Protein AF-A0A843DXX4-F1 (afdb_monomer)

Secondary structure (DSSP, 8-state):
----EE-TTS-EEEEEEE-S-HHHHHHHHHHTT--GGGEEE-SS-EEE-HHHHHHHHHHH-SEEEEEEE-SSTT--EEEEEE--

Radius of gyration: 12.28 Å; Cα contacts (8 Å, |Δi|>4): 154; chains: 1; bounding box: 26×25×35 Å

Solvent-accessible surface area (backbone atoms only — not comparable to full-atom values): 4884 Å² total; per-residue (Å²): 139,90,53,75,46,72,46,96,87,63,32,36,42,41,15,39,39,41,64,93,53,64,67,59,52,54,51,50,40,49,76,70,66,50,57,76,86,43,44,46,83,55,97,78,38,33,41,32,25,37,74,60,39,71,77,41,31,81,80,64,81,49,52,27,33,43,34,35,19,42,84,48,98,82,47,50,74,74,48,76,44,73,67,104

Foldseek 3Di:
DPLWDADPVRKTKKKKWADDDQVLLVVLCVVVVNDPVQWDDDPGIIIGRPVVCLVCVVVSPTWMWMWIFHPDPVGHTPDIDTSD

Nearest PDB structures (foldseek):
  1eb0-assembly1_A  TM=6.136E-01  e=3.672E-02  Sporosarcina pasteurii
  4l3k-assembly1_B  TM=6.192E-01  e=7.212E-02  Sporosarcina pasteurii
  1gmw-assembly1_D  TM=6.275E-01  e=2.959E-01  Klebsiella aerogenes
  1gmv-assembly1_B  TM=5.197E-01  e=1.602E-01  Klebsiella aerogenes
  1gmu-assembly3_C  TM=5.113E-01  e=1.506E-01  Klebsiella aerogenes

Structure (mmCIF, N/CA/C/O backbone):
data_AF-A0A843DXX4-F1
#
_entry.id   AF-A0A843DXX4-F1
#
loop_
_atom_site.group_PDB
_atom_site.id
_atom_site.type_symbol
_atom_site.label_atom_id
_atom_site.label_alt_id
_atom_site.label_comp_id
_atom_site.label_asym_id
_atom_site.label_entity_id
_atom_site.label_seq_id
_atom_site.pdbx_PDB_ins_code
_atom_site.Cartn_x
_atom_site.Cartn_y
_atom_site.Cartn_z
_atom_site.occupancy
_atom_site.B_iso_or_equiv
_atom_site.auth_seq_id
_atom_site.auth_comp_id
_atom_site.auth_asym_id
_atom_site.auth_atom_id
_atom_site.pdbx_PDB_model_num
ATOM 1 N N . THR A 1 1 ? 9.020 -11.750 -9.280 1.00 43.66 1 THR A N 1
ATOM 2 C CA . THR A 1 1 ? 8.359 -10.738 -8.443 1.00 43.66 1 THR A CA 1
ATOM 3 C C . THR A 1 1 ? 7.364 -10.031 -9.327 1.00 43.66 1 THR A C 1
ATOM 5 O O . THR A 1 1 ? 7.784 -9.197 -10.114 1.00 43.66 1 THR A O 1
ATOM 8 N N . ASP A 1 2 ? 6.107 -10.470 -9.309 1.00 48.84 2 ASP A N 1
ATOM 9 C CA . ASP A 1 2 ? 5.086 -10.135 -10.316 1.00 48.84 2 ASP A CA 1
ATOM 10 C C . ASP A 1 2 ? 3.830 -9.589 -9.606 1.00 48.84 2 ASP A C 1
ATOM 12 O O . ASP A 1 2 ? 2.818 -10.264 -9.486 1.00 48.84 2 ASP A O 1
ATOM 16 N N . TYR A 1 3 ? 3.944 -8.394 -9.010 1.00 62.19 3 TYR A N 1
ATOM 17 C CA . TYR A 1 3 ? 2.823 -7.688 -8.356 1.00 62.19 3 TYR A CA 1
ATOM 18 C C . TYR A 1 3 ? 2.528 -6.314 -8.994 1.00 62.19 3 TYR A C 1
ATOM 20 O O . TYR A 1 3 ? 1.770 -5.515 -8.450 1.00 62.19 3 TYR A O 1
ATOM 28 N N . GLN A 1 4 ? 3.151 -6.014 -10.139 1.00 63.00 4 GLN A N 1
ATOM 29 C CA . GLN A 1 4 ? 2.978 -4.750 -10.858 1.00 63.00 4 GLN A CA 1
ATOM 30 C C . GLN A 1 4 ? 1.915 -4.907 -11.945 1.00 63.00 4 GLN A C 1
ATOM 32 O O . GLN A 1 4 ? 2.076 -5.723 -12.848 1.00 63.00 4 GLN A O 1
ATOM 37 N N . ALA A 1 5 ? 0.856 -4.098 -11.886 1.00 70.00 5 ALA A N 1
ATOM 38 C CA . ALA A 1 5 ? -0.105 -3.985 -12.977 1.00 70.00 5 ALA A CA 1
ATOM 39 C C . ALA A 1 5 ? 0.367 -2.900 -13.956 1.00 70.00 5 ALA A C 1
ATOM 41 O O . ALA A 1 5 ? 0.454 -1.725 -13.592 1.00 70.00 5 ALA A O 1
ATOM 42 N N . VAL A 1 6 ? 0.702 -3.303 -15.182 1.00 72.75 6 VAL A N 1
ATOM 43 C CA . VAL A 1 6 ? 1.022 -2.397 -16.295 1.00 72.75 6 VAL A CA 1
ATOM 44 C C . VAL A 1 6 ? -0.261 -2.152 -17.086 1.00 72.75 6 VAL A C 1
ATOM 46 O O . VAL A 1 6 ? -0.944 -3.113 -17.438 1.00 72.75 6 VAL A O 1
ATOM 49 N N . THR A 1 7 ? -0.594 -0.893 -17.361 1.00 70.44 7 THR A N 1
ATOM 50 C CA . THR A 1 7 ? -1.750 -0.543 -18.203 1.00 70.44 7 THR A CA 1
ATOM 51 C C . THR A 1 7 ? -1.379 -0.560 -19.690 1.00 70.44 7 THR A C 1
ATOM 53 O O . THR A 1 7 ? -0.203 -0.469 -20.053 1.00 70.44 7 THR A O 1
ATOM 56 N N . ASP A 1 8 ? -2.383 -0.614 -20.569 1.00 69.62 8 ASP A N 1
ATOM 57 C CA . ASP A 1 8 ? -2.201 -0.509 -22.025 1.00 69.62 8 ASP A CA 1
ATOM 58 C C . ASP A 1 8 ? -1.531 0.806 -22.478 1.00 69.62 8 ASP A C 1
ATOM 60 O O . ASP A 1 8 ? -0.924 0.844 -23.548 1.00 69.62 8 ASP A O 1
ATOM 64 N N . ASP A 1 9 ? -1.586 1.866 -21.661 1.00 65.62 9 ASP A N 1
ATOM 65 C CA . ASP A 1 9 ? -0.958 3.168 -21.942 1.00 65.62 9 ASP A CA 1
ATOM 66 C C . ASP A 1 9 ? 0.513 3.233 -21.473 1.00 65.62 9 ASP A C 1
ATOM 68 O O . ASP A 1 9 ? 1.206 4.237 -21.637 1.00 65.62 9 ASP A O 1
ATOM 72 N N . GLY A 1 10 ? 1.029 2.141 -20.898 1.00 75.50 10 GLY A N 1
ATOM 73 C CA . GLY A 1 10 ? 2.401 2.060 -20.402 1.00 75.50 10 GLY A CA 1
ATOM 74 C C . GLY A 1 10 ? 2.614 2.747 -19.052 1.00 75.50 10 GLY A C 1
ATOM 75 O O . GLY A 1 10 ? 3.750 3.087 -18.722 1.00 75.50 10 GLY A O 1
ATOM 76 N N . THR A 1 11 ? 1.557 2.947 -18.263 1.00 78.12 11 THR A N 1
ATOM 77 C CA . THR A 1 11 ? 1.632 3.386 -16.860 1.00 78.12 11 THR A CA 1
ATOM 78 C C . THR A 1 11 ? 1.646 2.180 -15.914 1.00 78.12 11 THR A C 1
ATOM 80 O O . THR A 1 11 ? 1.344 1.045 -16.291 1.00 78.12 11 THR A O 1
ATOM 83 N N . LEU A 1 12 ? 2.052 2.412 -14.667 1.00 86.25 12 LEU A N 1
ATOM 84 C CA . LEU A 1 12 ? 2.010 1.437 -13.584 1.00 86.25 12 LEU A CA 1
ATOM 85 C C . LEU A 1 12 ? 0.900 1.807 -12.612 1.00 86.25 12 LEU A C 1
ATOM 87 O O . LEU A 1 12 ? 0.818 2.956 -12.177 1.00 86.25 12 LEU A O 1
ATOM 91 N N . VAL A 1 13 ? 0.118 0.814 -12.209 1.00 90.81 13 VAL A N 1
ATOM 92 C CA . VAL A 1 13 ? -0.900 0.956 -11.169 1.00 90.81 13 VAL A CA 1
ATOM 93 C C . VAL A 1 13 ? -0.387 0.339 -9.875 1.00 90.81 13 VAL A C 1
ATOM 95 O O . VAL A 1 13 ? 0.128 -0.783 -9.867 1.00 90.81 13 VAL A O 1
ATOM 98 N N . ARG A 1 14 ? -0.520 1.072 -8.768 1.00 92.19 14 ARG A N 1
ATOM 99 C CA . ARG A 1 14 ? -0.111 0.632 -7.429 1.00 92.19 14 ARG A CA 1
ATOM 100 C C . ARG A 1 14 ? -1.212 0.866 -6.408 1.00 92.19 14 ARG A C 1
ATOM 102 O O . ARG A 1 14 ? -1.853 1.915 -6.419 1.00 92.19 14 ARG A O 1
ATOM 109 N N . GLY A 1 15 ? -1.388 -0.087 -5.497 1.00 95.88 15 GLY A N 1
ATOM 110 C CA . GLY A 1 15 ? -2.245 0.073 -4.330 1.00 95.88 15 GLY A CA 1
ATOM 111 C C . GLY A 1 15 ? -1.461 0.629 -3.147 1.00 95.88 15 GLY A C 1
ATOM 112 O O . GLY A 1 15 ? -0.385 0.132 -2.821 1.00 95.88 15 GLY A O 1
ATOM 113 N N . TYR A 1 16 ? -1.997 1.646 -2.479 1.00 96.50 16 TYR A N 1
ATOM 114 C CA . TYR A 1 16 ? -1.405 2.230 -1.281 1.00 96.50 16 TYR A CA 1
ATOM 115 C C . TYR A 1 16 ? -2.394 2.246 -0.122 1.00 96.50 16 TYR A C 1
ATOM 117 O O . TYR A 1 16 ? -3.499 2.776 -0.236 1.00 96.50 16 TYR A O 1
ATOM 125 N N . VAL A 1 17 ? -1.943 1.745 1.025 1.00 97.00 17 VAL A N 1
ATOM 126 C CA . VAL A 1 17 ? -2.668 1.805 2.294 1.00 97.00 17 VAL A CA 1
ATOM 127 C C . VAL A 1 17 ? -1.946 2.747 3.246 1.00 97.00 17 VAL A C 1
ATOM 129 O O . VAL A 1 17 ? -0.755 2.583 3.531 1.00 97.00 17 VAL A O 1
ATOM 132 N N . TYR A 1 18 ? -2.683 3.732 3.751 1.00 94.69 18 TYR A N 1
ATOM 133 C CA . TYR A 1 18 ? -2.201 4.709 4.718 1.00 94.69 18 TYR A CA 1
ATOM 134 C C . TYR A 1 18 ? -2.913 4.538 6.058 1.00 94.69 18 TYR A C 1
ATOM 136 O O . TYR A 1 18 ? -4.131 4.373 6.136 1.00 94.69 18 TYR A O 1
ATOM 144 N N . GLY A 1 19 ? -2.147 4.665 7.134 1.00 86.50 19 GLY A N 1
ATOM 145 C CA . GLY A 1 19 ? -2.632 4.570 8.503 1.00 86.50 19 GLY A CA 1
ATOM 146 C C . GLY A 1 19 ? -1.567 5.051 9.478 1.00 86.50 19 GLY A C 1
ATOM 147 O O . GLY A 1 19 ? -0.422 5.275 9.090 1.00 86.50 19 GLY A O 1
ATOM 148 N N . GLY A 1 20 ? -1.958 5.254 10.737 1.00 79.56 20 GLY A N 1
ATOM 149 C CA . GLY A 1 20 ? -1.029 5.730 11.764 1.00 79.56 20 GLY A CA 1
ATOM 150 C C . GLY A 1 20 ? 0.072 4.715 12.070 1.00 79.56 20 GLY A C 1
ATOM 151 O O . GLY A 1 20 ? 1.242 5.079 12.111 1.00 79.56 20 GLY A O 1
ATOM 152 N N . ASP A 1 21 ? -0.306 3.448 12.247 1.00 92.00 21 ASP A N 1
ATOM 153 C CA . ASP A 1 21 ? 0.617 2.359 12.556 1.00 92.00 21 ASP A CA 1
ATOM 154 C C . ASP A 1 21 ? 0.699 1.369 11.387 1.00 92.00 21 ASP A C 1
ATOM 156 O O . ASP A 1 21 ? -0.280 0.708 11.037 1.00 92.00 21 ASP A O 1
ATOM 160 N N . LEU A 1 22 ? 1.875 1.279 10.765 1.00 95.00 22 LEU A N 1
ATOM 161 C CA . LEU A 1 22 ? 2.093 0.420 9.599 1.00 95.00 22 LEU A CA 1
ATOM 162 C C . LEU A 1 22 ? 2.096 -1.072 9.963 1.00 95.00 22 LEU A C 1
ATOM 164 O O . LEU A 1 22 ? 1.741 -1.902 9.128 1.00 95.00 22 LEU A O 1
ATOM 168 N N . ASP A 1 23 ? 2.476 -1.427 11.192 1.00 95.88 23 ASP A N 1
ATOM 169 C CA . ASP A 1 23 ? 2.441 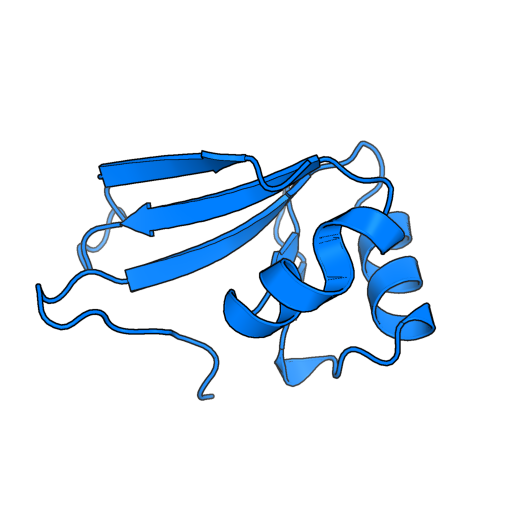-2.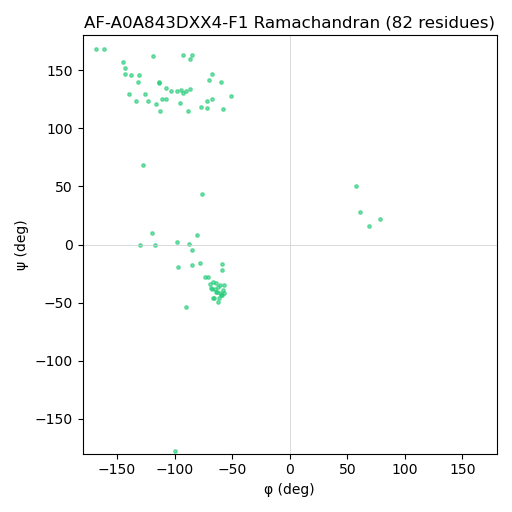817 11.663 1.00 95.88 23 ASP A CA 1
ATOM 170 C C . ASP A 1 23 ? 1.004 -3.322 11.838 1.00 95.88 23 ASP A C 1
ATOM 172 O O . ASP A 1 23 ? 0.714 -4.479 11.526 1.00 95.88 23 ASP A O 1
ATOM 176 N N . SER A 1 24 ? 0.082 -2.446 12.236 1.00 95.94 24 SER A N 1
ATOM 17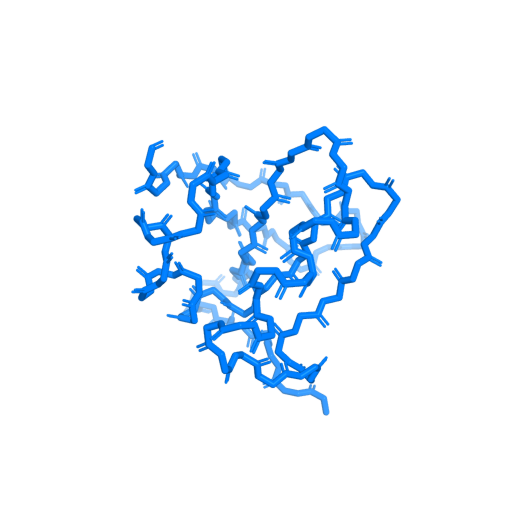7 C CA . SER A 1 24 ? -1.355 -2.727 12.275 1.00 95.94 24 SER A CA 1
ATOM 178 C C . SER A 1 24 ? -1.917 -2.991 10.877 1.00 95.94 24 SER A C 1
ATOM 180 O O . SER A 1 24 ? -2.688 -3.932 10.706 1.00 95.94 24 SER A O 1
ATOM 182 N N . ILE A 1 25 ? -1.489 -2.229 9.862 1.00 96.38 25 ILE A N 1
ATOM 183 C CA . ILE A 1 25 ? -1.888 -2.467 8.463 1.00 96.38 25 ILE A CA 1
ATOM 184 C C . ILE A 1 25 ? -1.397 -3.841 7.995 1.00 96.38 25 ILE A C 1
ATOM 186 O O . ILE A 1 25 ? -2.180 -4.632 7.478 1.00 96.38 25 ILE A O 1
ATOM 190 N N . VAL A 1 26 ? -0.115 -4.155 8.215 1.00 97.00 26 VAL A N 1
ATOM 191 C CA . VAL A 1 26 ? 0.468 -5.456 7.835 1.00 97.00 26 VAL A CA 1
ATOM 192 C C . VAL A 1 26 ? -0.233 -6.610 8.547 1.00 97.00 26 VAL A C 1
ATOM 194 O O . VAL A 1 26 ? -0.522 -7.636 7.933 1.00 97.00 26 VAL A O 1
ATOM 197 N N . SER A 1 27 ? -0.533 -6.446 9.836 1.00 96.50 27 SER A N 1
ATOM 198 C CA . SER A 1 27 ? -1.263 -7.452 10.608 1.00 96.50 27 SER A CA 1
ATOM 199 C C . SER A 1 27 ? -2.650 -7.687 10.014 1.00 96.50 27 SER A C 1
ATOM 201 O O . SER A 1 27 ? -3.010 -8.833 9.763 1.00 96.50 27 SER A O 1
ATOM 203 N N . LYS A 1 28 ? -3.371 -6.611 9.679 1.00 96.44 28 LYS A N 1
ATOM 204 C CA . LYS A 1 28 ? -4.702 -6.694 9.075 1.00 96.44 28 LYS A CA 1
ATOM 205 C C . LYS A 1 28 ? -4.690 -7.361 7.698 1.00 96.44 28 LYS A C 1
ATOM 207 O O . LYS A 1 28 ? -5.554 -8.184 7.417 1.00 96.44 28 LYS A O 1
ATOM 212 N N . LEU A 1 29 ? -3.696 -7.061 6.858 1.00 96.69 29 LEU A N 1
ATOM 213 C CA . LEU A 1 29 ? -3.515 -7.724 5.561 1.00 96.69 29 LEU A CA 1
ATOM 214 C C . L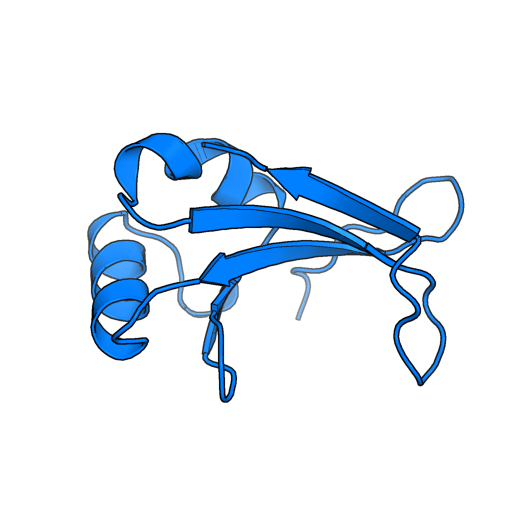EU A 1 29 ? -3.335 -9.241 5.726 1.00 96.69 29 LEU A C 1
ATOM 216 O O . LEU A 1 29 ? -3.972 -10.021 5.021 1.00 96.69 29 LEU A O 1
ATOM 220 N N . ARG A 1 30 ? -2.536 -9.673 6.709 1.00 96.94 30 ARG A N 1
ATOM 221 C CA . ARG A 1 30 ? -2.360 -11.100 7.022 1.00 96.94 30 ARG A CA 1
ATOM 222 C C . ARG A 1 30 ? -3.628 -11.743 7.585 1.00 96.94 30 ARG A C 1
ATOM 224 O O . ARG A 1 30 ? -3.928 -12.877 7.228 1.00 96.94 30 ARG A O 1
ATOM 231 N N . GLU A 1 31 ? -4.389 -11.036 8.422 1.00 97.00 31 GLU A N 1
ATOM 232 C CA . GLU A 1 31 ? -5.697 -11.506 8.913 1.00 97.00 31 GLU A CA 1
ATOM 233 C C . GLU A 1 31 ? -6.698 -11.728 7.770 1.00 97.00 31 GLU A C 1
ATOM 235 O O . GLU A 1 31 ? -7.489 -12.669 7.813 1.00 97.00 31 GLU A O 1
ATOM 240 N N . LEU A 1 32 ? -6.628 -10.901 6.722 1.00 96.19 32 LEU A N 1
ATOM 241 C CA . LEU A 1 32 ? -7.409 -11.039 5.488 1.00 96.19 32 LEU A CA 1
ATOM 242 C C . LEU A 1 32 ? -6.818 -12.071 4.507 1.00 96.19 32 LEU A C 1
ATOM 244 O O . LEU A 1 32 ? -7.317 -12.217 3.397 1.00 96.19 32 LEU A O 1
ATOM 248 N N . ASN A 1 33 ? -5.803 -12.836 4.924 1.00 96.31 33 ASN A N 1
ATOM 249 C CA . ASN A 1 33 ? -5.109 -13.854 4.128 1.00 96.31 33 ASN A CA 1
ATOM 250 C C . ASN A 1 33 ? -4.406 -13.311 2.873 1.00 96.31 33 ASN A C 1
ATOM 252 O O . ASN A 1 33 ? -4.214 -14.054 1.910 1.00 96.31 33 ASN A O 1
ATOM 256 N N . VAL A 1 34 ? -3.984 -12.044 2.878 1.00 96.38 34 VAL A N 1
ATOM 257 C CA . VAL A 1 34 ? -3.144 -11.508 1.803 1.00 96.38 34 VAL A CA 1
ATOM 258 C C . VAL A 1 34 ? -1.730 -12.096 1.928 1.00 96.38 34 VAL A C 1
ATOM 260 O O . VAL A 1 34 ? -1.102 -11.934 2.977 1.00 96.38 34 VAL A O 1
ATOM 263 N N . PRO A 1 35 ? -1.196 -12.756 0.885 1.00 95.81 35 PRO A N 1
ATOM 264 C CA . PRO A 1 35 ? 0.178 -13.251 0.877 1.00 95.81 35 PRO A CA 1
ATOM 265 C C . PRO A 1 35 ? 1.215 -12.130 1.048 1.00 95.81 35 PRO A C 1
ATOM 267 O O . PRO A 1 35 ? 1.107 -11.089 0.401 1.00 95.81 35 PRO A O 1
ATOM 270 N N . ASP A 1 36 ? 2.272 -12.370 1.834 1.00 93.81 36 ASP A N 1
ATOM 271 C CA . ASP A 1 36 ? 3.381 -11.416 2.042 1.00 93.81 36 ASP A CA 1
ATOM 272 C C . ASP A 1 36 ? 4.119 -11.020 0.746 1.00 93.81 36 ASP A C 1
ATOM 274 O O . ASP A 1 36 ? 4.824 -10.019 0.724 1.00 93.81 36 ASP A O 1
ATOM 278 N N . GLU A 1 37 ? 3.965 -11.774 -0.347 1.00 93.81 37 GLU A N 1
ATOM 279 C CA . GLU A 1 37 ? 4.520 -11.411 -1.660 1.00 93.81 37 GLU A CA 1
ATOM 280 C C . GLU A 1 37 ? 3.713 -10.337 -2.407 1.00 93.81 37 GLU A C 1
ATOM 282 O O . GLU A 1 37 ? 4.224 -9.745 -3.358 1.00 93.81 37 GLU A O 1
ATOM 287 N N . LEU A 1 38 ? 2.468 -10.084 -1.987 1.00 95.12 38 LEU A N 1
ATOM 288 C CA . LEU A 1 38 ? 1.557 -9.122 -2.615 1.00 95.12 38 LEU A CA 1
ATOM 289 C C . LEU A 1 38 ? 1.531 -7.771 -1.900 1.00 95.12 38 LEU A C 1
ATOM 291 O O . LEU A 1 38 ? 0.769 -6.891 -2.298 1.00 95.12 38 LEU A O 1
ATOM 295 N N . PHE A 1 39 ? 2.339 -7.585 -0.856 1.00 95.81 39 PHE A N 1
ATOM 296 C CA . PHE A 1 39 ? 2.485 -6.289 -0.212 1.00 95.81 39 PHE A CA 1
ATOM 297 C C . PHE A 1 39 ? 3.906 -6.038 0.284 1.00 95.81 39 PHE A C 1
ATOM 299 O O . PHE A 1 39 ? 4.679 -6.948 0.562 1.00 95.81 39 PHE A O 1
ATOM 306 N N . ILE A 1 40 ? 4.244 -4.763 0.442 1.00 95.62 40 ILE A N 1
ATOM 307 C CA . ILE A 1 40 ? 5.509 -4.323 1.014 1.00 95.62 40 ILE A CA 1
ATOM 308 C C . ILE A 1 40 ? 5.280 -3.125 1.933 1.00 95.62 40 ILE A C 1
ATOM 310 O O . ILE A 1 40 ? 4.650 -2.130 1.574 1.00 95.62 40 ILE A O 1
ATOM 314 N N . LYS A 1 41 ? 5.811 -3.218 3.153 1.00 95.50 41 LYS A N 1
ATOM 315 C CA . LYS A 1 41 ? 5.833 -2.107 4.107 1.00 95.50 41 LYS A CA 1
ATOM 316 C C . LYS A 1 41 ? 6.933 -1.125 3.703 1.00 95.50 41 LYS A C 1
ATOM 318 O O . LYS A 1 41 ? 8.108 -1.487 3.693 1.00 95.50 41 LYS A O 1
ATOM 323 N N . LEU A 1 42 ? 6.546 0.107 3.389 1.00 93.75 42 LEU A N 1
ATOM 324 C CA . LEU A 1 42 ? 7.447 1.227 3.115 1.00 93.75 42 LEU A CA 1
ATOM 325 C C . LEU A 1 42 ? 7.566 2.117 4.363 1.00 93.75 42 LEU A C 1
ATOM 327 O O . LEU A 1 42 ? 6.986 1.822 5.405 1.00 93.75 42 LEU A O 1
ATOM 331 N N . GLU A 1 43 ? 8.314 3.218 4.277 1.00 91.50 43 GLU A N 1
ATOM 332 C CA . GLU A 1 43 ? 8.547 4.108 5.427 1.00 91.50 43 GLU A CA 1
ATOM 333 C C . GLU A 1 43 ? 7.271 4.793 5.943 1.00 91.50 43 GLU A C 1
ATOM 335 O O . GLU A 1 43 ? 7.144 5.036 7.140 1.00 91.50 43 GLU A O 1
ATOM 340 N N . ASN A 1 44 ? 6.317 5.105 5.059 1.00 92.94 44 ASN A N 1
ATOM 341 C CA . ASN A 1 44 ? 5.135 5.913 5.383 1.00 92.94 44 ASN A CA 1
ATOM 342 C C . ASN A 1 44 ? 3.793 5.305 4.941 1.00 92.94 44 ASN A C 1
ATOM 344 O O . ASN A 1 44 ? 2.750 5.935 5.121 1.00 92.94 44 ASN A O 1
ATOM 348 N N . LYS A 1 45 ? 3.813 4.128 4.317 1.00 95.38 45 LYS A N 1
ATOM 349 C CA . LYS A 1 45 ? 2.638 3.454 3.751 1.00 95.38 45 LYS A CA 1
ATOM 350 C C . LYS A 1 45 ? 2.931 1.976 3.534 1.00 95.38 45 LYS A C 1
ATOM 352 O O . LYS A 1 45 ? 4.088 1.560 3.572 1.00 95.38 45 LYS A O 1
ATOM 357 N N . VAL A 1 46 ? 1.896 1.198 3.264 1.00 97.12 46 VAL A N 1
ATOM 358 C CA . VAL A 1 46 ? 2.042 -0.165 2.745 1.00 97.12 46 VAL A CA 1
ATOM 359 C C . VAL A 1 46 ? 1.615 -0.151 1.285 1.00 97.12 46 VAL A C 1
ATOM 361 O O . VAL A 1 46 ? 0.533 0.335 0.964 1.00 97.12 46 VAL A O 1
ATOM 364 N N . GLU A 1 47 ? 2.486 -0.622 0.399 1.00 96.25 47 GLU A N 1
ATOM 365 C CA . GLU A 1 47 ? 2.129 -0.876 -0.995 1.00 96.25 47 GLU A CA 1
ATOM 366 C C . GLU A 1 47 ? 1.548 -2.283 -1.095 1.00 96.25 47 GLU A C 1
ATOM 368 O O . GLU A 1 47 ? 2.095 -3.218 -0.516 1.00 96.25 47 GLU A O 1
ATOM 373 N N . VAL A 1 48 ? 0.426 -2.418 -1.792 1.00 96.25 48 VAL A N 1
ATOM 374 C CA . VAL A 1 48 ? -0.308 -3.670 -1.985 1.00 96.25 48 VAL A CA 1
ATOM 375 C C . VAL A 1 48 ? -0.592 -3.815 -3.476 1.00 96.25 48 VAL A C 1
ATOM 377 O O . VAL A 1 48 ? -0.805 -2.815 -4.170 1.00 96.25 48 VAL A O 1
ATOM 380 N N . ALA A 1 49 ? -0.595 -5.048 -3.977 1.00 95.38 49 ALA A N 1
ATOM 381 C CA . ALA A 1 49 ? -1.028 -5.340 -5.335 1.00 95.38 49 ALA A CA 1
ATOM 382 C C . ALA A 1 49 ? -2.416 -4.709 -5.586 1.00 95.38 49 ALA A C 1
ATOM 384 O O . ALA A 1 49 ? -3.326 -4.922 -4.780 1.00 95.38 49 ALA A O 1
ATOM 385 N N . PRO A 1 50 ? -2.594 -3.918 -6.660 1.00 94.44 50 PRO A N 1
ATOM 386 C CA . PRO A 1 50 ? -3.780 -3.079 -6.826 1.00 94.44 50 PRO A CA 1
ATOM 387 C C . PRO A 1 50 ? -5.078 -3.892 -6.860 1.00 94.44 50 PRO A C 1
ATOM 389 O O . PRO A 1 50 ? -5.998 -3.559 -6.125 1.00 94.44 50 PRO A O 1
ATOM 392 N N . TRP A 1 51 ? -5.102 -5.018 -7.582 1.00 93.12 51 TRP A N 1
ATOM 393 C CA . TRP A 1 51 ? -6.272 -5.903 -7.653 1.00 93.12 51 TRP A CA 1
ATOM 394 C C . TRP A 1 51 ? -6.658 -6.499 -6.294 1.00 93.12 51 TRP A C 1
ATOM 396 O O . TRP A 1 51 ? -7.835 -6.643 -5.993 1.00 93.12 51 TRP A O 1
ATOM 406 N N . VAL A 1 52 ? -5.673 -6.823 -5.446 1.00 95.88 52 VAL A N 1
ATOM 407 C CA . VAL A 1 52 ? -5.952 -7.290 -4.081 1.00 95.88 52 VAL A CA 1
ATOM 408 C C . VAL A 1 52 ? -6.568 -6.162 -3.279 1.00 95.88 52 VAL A C 1
ATOM 410 O O . VAL A 1 52 ? -7.532 -6.384 -2.559 1.00 95.88 52 VAL A O 1
ATOM 413 N N . LEU A 1 53 ? -5.990 -4.962 -3.376 1.00 96.38 53 LEU A N 1
ATOM 414 C CA . LEU A 1 53 ? -6.436 -3.828 -2.587 1.00 96.38 53 LEU A CA 1
ATOM 415 C C . LEU A 1 53 ? -7.864 -3.408 -2.949 1.00 96.38 53 LEU A C 1
ATOM 417 O O . LEU A 1 53 ? -8.626 -3.085 -2.044 1.00 96.38 53 LEU A O 1
ATOM 421 N N . GLU A 1 54 ? -8.226 -3.450 -4.232 1.00 95.38 54 GLU A N 1
ATOM 422 C CA . GLU A 1 54 ? -9.596 -3.214 -4.703 1.00 95.38 54 GLU A CA 1
ATOM 423 C C . GLU A 1 54 ? -10.603 -4.181 -4.069 1.00 95.38 54 GLU A C 1
ATOM 425 O O . GLU A 1 54 ? -11.684 -3.750 -3.676 1.00 95.38 54 GLU A O 1
ATOM 430 N N . ASP A 1 55 ? -10.231 -5.451 -3.888 1.00 96.19 55 ASP A N 1
ATOM 431 C CA . ASP A 1 55 ? -11.110 -6.464 -3.294 1.00 96.19 55 ASP A CA 1
ATOM 432 C C . ASP A 1 55 ? -11.287 -6.309 -1.772 1.00 96.19 55 ASP A C 1
ATOM 434 O O . ASP A 1 55 ? -12.306 -6.734 -1.230 1.00 96.19 55 ASP A O 1
ATOM 438 N N . ILE A 1 56 ? -10.304 -5.737 -1.063 1.00 96.12 56 ILE A N 1
ATOM 439 C CA . ILE A 1 56 ? -10.265 -5.742 0.416 1.00 96.12 56 ILE A CA 1
ATOM 440 C C . ILE A 1 56 ? -10.332 -4.354 1.070 1.00 96.12 56 ILE A C 1
ATOM 442 O O . ILE A 1 56 ? -10.266 -4.254 2.300 1.00 96.12 56 ILE A O 1
ATOM 446 N N . ALA A 1 57 ? -10.403 -3.272 0.288 1.00 95.69 57 ALA A N 1
ATOM 447 C CA . AL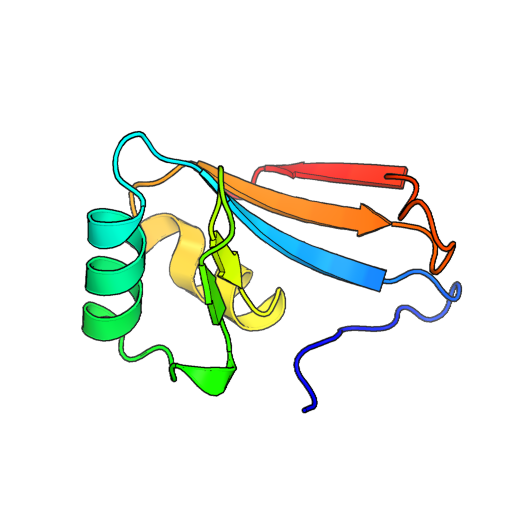A A 1 57 ? -10.313 -1.900 0.798 1.00 95.69 57 ALA A CA 1
ATOM 448 C C . ALA A 1 57 ? -11.368 -1.583 1.870 1.00 95.69 57 ALA A C 1
ATOM 450 O O . ALA A 1 57 ? -11.042 -0.971 2.892 1.00 95.69 57 ALA A O 1
ATOM 451 N N . ASP A 1 58 ? -1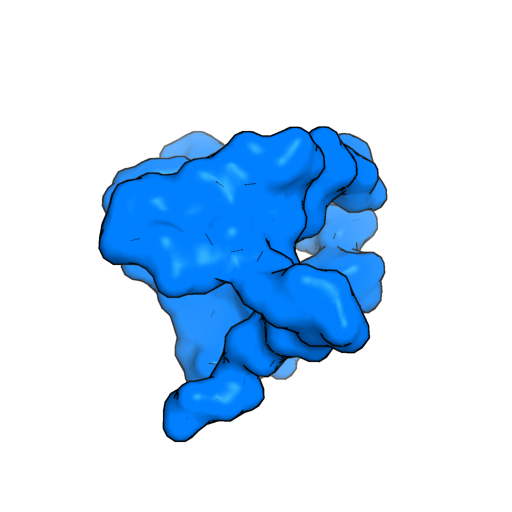2.609 -2.027 1.679 1.00 94.44 58 ASP A N 1
ATOM 452 C CA . ASP A 1 58 ? -13.701 -1.799 2.632 1.00 94.44 58 ASP A CA 1
ATOM 453 C C . ASP A 1 58 ? -13.490 -2.539 3.968 1.00 94.44 58 ASP A C 1
ATOM 455 O O . ASP A 1 58 ? -13.833 -2.022 5.034 1.00 94.44 58 ASP A O 1
ATOM 459 N N . ASP A 1 59 ? -12.853 -3.714 3.943 1.00 94.69 59 ASP A N 1
ATOM 460 C CA . ASP A 1 59 ? -12.605 -4.554 5.125 1.00 94.69 59 ASP A CA 1
ATOM 461 C C . ASP A 1 59 ? -11.332 -4.174 5.902 1.00 94.69 59 ASP A C 1
ATOM 463 O O . ASP A 1 59 ? -11.150 -4.562 7.067 1.00 94.69 59 ASP A O 1
ATOM 467 N N . LEU A 1 60 ? -10.429 -3.414 5.273 1.00 92.81 60 LEU A N 1
ATOM 468 C CA . LEU A 1 60 ? -9.168 -2.972 5.871 1.00 92.81 60 LEU A CA 1
ATOM 469 C C . LEU A 1 60 ? -9.381 -1.965 7.005 1.00 92.81 60 LEU A C 1
ATOM 471 O O . LEU A 1 60 ? -8.648 -2.000 7.992 1.00 92.81 60 LEU A O 1
ATOM 475 N N . GLY A 1 61 ? -10.359 -1.062 6.877 1.00 92.31 61 GLY A N 1
ATOM 476 C CA . GLY A 1 61 ? -10.580 0.025 7.842 1.00 92.31 61 GLY A CA 1
ATOM 477 C C . GLY A 1 61 ? -9.478 1.099 7.849 1.00 92.31 61 GLY A C 1
ATOM 478 O O . GLY A 1 61 ? -9.387 1.894 8.786 1.00 92.31 61 GLY A O 1
ATOM 479 N N . PHE A 1 62 ? -8.638 1.129 6.812 1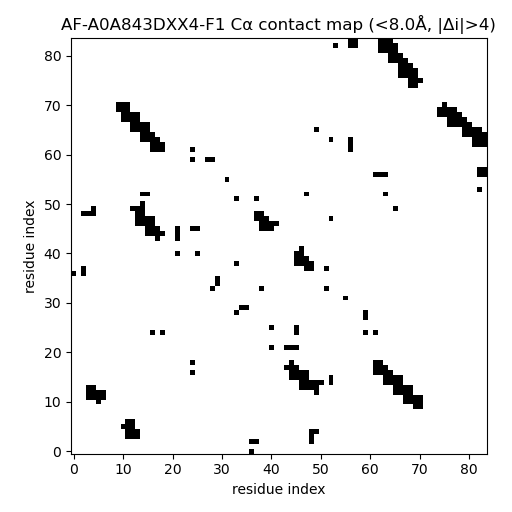.00 94.69 62 PHE A N 1
ATOM 480 C CA . PHE A 1 62 ? -7.580 2.116 6.587 1.00 94.69 62 PHE A CA 1
ATOM 481 C C . PHE A 1 62 ? -7.832 2.869 5.283 1.00 94.69 62 PHE A C 1
ATOM 483 O O . PHE A 1 62 ? -8.570 2.391 4.425 1.00 94.69 62 PHE A O 1
ATOM 490 N N . LYS A 1 63 ? -7.186 4.027 5.108 1.00 96.00 63 LYS A N 1
ATOM 491 C CA . LYS A 1 63 ? -7.332 4.804 3.873 1.00 96.00 63 LYS A CA 1
ATOM 492 C C . LYS A 1 63 ? -6.611 4.099 2.734 1.00 96.00 63 LYS A C 1
ATOM 494 O O . LYS A 1 63 ? -5.385 3.965 2.785 1.00 96.00 63 LYS A O 1
ATOM 499 N N . CYS A 1 64 ? -7.366 3.697 1.724 1.00 97.12 64 CYS A N 1
ATOM 500 C CA . CYS A 1 64 ? -6.856 2.939 0.590 1.00 97.12 64 CYS A CA 1
ATOM 501 C C . CYS A 1 64 ? -6.943 3.770 -0.691 1.00 97.12 64 CYS A C 1
ATOM 503 O O . CYS A 1 64 ? -7.929 4.469 -0.926 1.00 97.12 64 CYS A O 1
ATOM 505 N N . TYR A 1 65 ? -5.902 3.700 -1.518 1.00 96.94 65 TYR A N 1
ATOM 506 C CA . TYR A 1 65 ? -5.839 4.412 -2.790 1.00 96.94 65 TYR A CA 1
ATOM 507 C C . TYR A 1 65 ? -5.251 3.530 -3.878 1.00 96.94 65 TYR A C 1
ATOM 509 O O . TYR A 1 65 ? -4.302 2.786 -3.632 1.00 96.94 65 TYR A O 1
ATOM 517 N N . ILE A 1 66 ? -5.748 3.713 -5.093 1.00 95.88 66 ILE A N 1
ATOM 518 C CA . ILE A 1 66 ? -5.078 3.292 -6.316 1.00 95.88 66 ILE A CA 1
ATOM 519 C C . ILE A 1 66 ? -4.361 4.505 -6.896 1.00 95.88 66 ILE A C 1
ATOM 5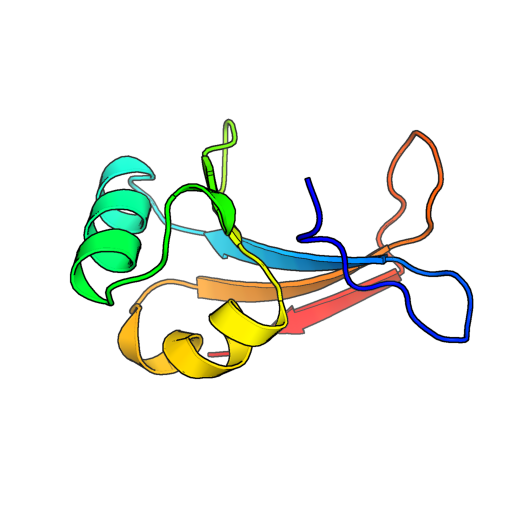21 O O . ILE A 1 66 ? -4.923 5.597 -6.966 1.00 95.88 66 ILE A O 1
ATOM 525 N N . SER A 1 67 ? -3.097 4.329 -7.258 1.00 93.88 67 SER A N 1
ATOM 526 C CA . SER A 1 67 ? -2.263 5.367 -7.848 1.00 93.88 67 SER A CA 1
ATOM 527 C C . SER A 1 67 ? -1.733 4.889 -9.186 1.00 93.88 67 SER A C 1
ATOM 529 O O . SER A 1 67 ? -1.088 3.842 -9.270 1.00 93.88 67 SER A O 1
ATOM 531 N N . GLU A 1 68 ? -2.018 5.668 -10.221 1.00 91.75 68 GLU A N 1
ATOM 532 C CA . GLU A 1 68 ? -1.445 5.487 -11.544 1.00 91.75 68 GLU A CA 1
ATOM 533 C C . GLU A 1 68 ? -0.215 6.384 -11.677 1.00 91.75 68 GLU A C 1
ATOM 535 O O . GLU A 1 68 ? -0.245 7.565 -11.326 1.00 91.75 68 GLU A O 1
ATOM 540 N N . GLN A 1 69 ? 0.885 5.828 -12.173 1.00 91.25 69 GLN A N 1
ATOM 541 C CA . GLN A 1 69 ? 2.158 6.531 -12.282 1.00 91.25 69 GLN A CA 1
ATOM 542 C C . GLN A 1 69 ? 2.911 6.147 -13.552 1.00 91.25 69 GLN A C 1
ATOM 544 O O . GLN A 1 69 ? 2.881 4.998 -13.994 1.00 91.25 69 GLN A O 1
ATOM 549 N N . TYR A 1 70 ? 3.657 7.093 -14.119 1.00 87.12 70 TYR A N 1
ATOM 550 C CA . TYR A 1 70 ? 4.566 6.776 -15.217 1.00 87.12 70 TYR A CA 1
ATOM 551 C C . TYR A 1 70 ? 5.718 5.883 -14.724 1.00 87.12 70 TYR A C 1
ATOM 553 O O . TYR A 1 70 ? 6.205 6.063 -13.602 1.00 87.12 70 TYR A O 1
ATOM 561 N N . PRO A 1 71 ? 6.230 4.964 -15.563 1.00 82.06 71 PRO A N 1
ATOM 562 C CA . PRO A 1 71 ? 7.391 4.129 -15.257 1.00 82.06 71 PRO A CA 1
ATOM 563 C C . PRO A 1 71 ? 8.708 4.922 -15.386 1.00 82.06 71 PRO A C 1
ATOM 565 O O . PRO A 1 71 ? 9.686 4.456 -15.970 1.00 82.06 71 PRO A O 1
ATOM 568 N N . THR A 1 72 ? 8.739 6.155 -14.881 1.00 81.81 72 THR A N 1
ATOM 569 C CA . THR A 1 72 ? 9.947 6.978 -14.774 1.00 81.81 72 THR A CA 1
ATOM 570 C C . THR A 1 72 ? 10.670 6.677 -13.462 1.00 81.81 72 THR A C 1
ATOM 572 O O . THR A 1 72 ? 10.075 6.156 -12.520 1.00 81.81 72 THR A O 1
ATOM 575 N N . ALA A 1 73 ? 11.963 7.008 -13.379 1.00 75.12 73 ALA A N 1
ATOM 576 C CA . ALA A 1 73 ? 12.756 6.780 -12.165 1.00 75.12 73 ALA A CA 1
ATOM 577 C C . ALA A 1 73 ? 12.147 7.461 -10.925 1.00 75.12 73 ALA A C 1
ATOM 579 O O . ALA A 1 73 ? 12.186 6.903 -9.832 1.00 75.12 73 ALA A O 1
ATOM 580 N N . ASP A 1 74 ? 11.545 8.634 -11.119 1.00 75.88 74 ASP A N 1
ATOM 581 C CA . ASP A 1 74 ? 10.889 9.407 -10.066 1.00 75.88 74 ASP A CA 1
ATOM 582 C C . ASP A 1 74 ? 9.434 8.973 -9.797 1.00 75.88 74 ASP A C 1
ATOM 584 O O . ASP A 1 74 ? 8.814 9.488 -8.870 1.00 75.88 74 ASP A O 1
ATOM 588 N N . GLY A 1 75 ? 8.880 8.034 -10.582 1.00 77.56 75 GLY A N 1
ATOM 589 C CA . GLY A 1 75 ? 7.536 7.481 -10.385 1.00 77.56 75 GLY A CA 1
ATOM 590 C C . GLY A 1 75 ? 6.441 8.546 -10.390 1.00 77.56 75 GLY A C 1
ATOM 591 O O . GLY A 1 75 ? 5.642 8.606 -9.458 1.00 77.56 75 GLY A O 1
ATOM 592 N N . LEU A 1 76 ? 6.441 9.416 -11.407 1.00 85.12 76 LEU A N 1
ATOM 593 C CA . LEU A 1 76 ? 5.537 10.566 -11.472 1.00 85.12 76 LEU A CA 1
ATOM 594 C C . LEU A 1 76 ? 4.069 10.112 -11.412 1.00 85.12 76 LEU A C 1
ATOM 596 O O . LEU A 1 76 ? 3.604 9.423 -12.321 1.00 85.12 76 LEU A O 1
ATOM 600 N N . GLU A 1 77 ? 3.363 10.523 -10.356 1.00 88.44 77 GLU A N 1
ATOM 601 C CA . GLU A 1 77 ? 1.936 10.243 -10.156 1.00 88.44 77 GLU A CA 1
ATOM 602 C C . GLU A 1 77 ? 1.106 10.983 -11.214 1.00 88.44 77 GLU A C 1
ATOM 604 O O . GLU A 1 77 ? 1.233 12.198 -11.387 1.00 88.44 77 GLU A O 1
ATOM 609 N N . VAL A 1 78 ? 0.284 10.221 -11.931 1.00 89.81 78 VAL A N 1
ATOM 610 C CA . VAL A 1 78 ? -0.687 10.700 -12.919 1.00 89.81 78 VAL A CA 1
ATOM 611 C C . VAL A 1 78 ? -2.010 10.972 -12.220 1.00 89.81 78 VAL A C 1
ATOM 613 O O . VAL A 1 78 ? -2.533 12.083 -12.285 1.00 89.81 78 VAL A O 1
ATOM 616 N N . GLU A 1 79 ? -2.515 9.965 -11.509 1.00 90.31 79 GLU A N 1
ATOM 617 C CA . GLU A 1 79 ? -3.802 10.006 -10.828 1.00 90.31 79 GLU A CA 1
ATOM 618 C C . GLU A 1 79 ? -3.736 9.265 -9.490 1.00 90.31 79 GLU A C 1
ATOM 620 O O . GLU A 1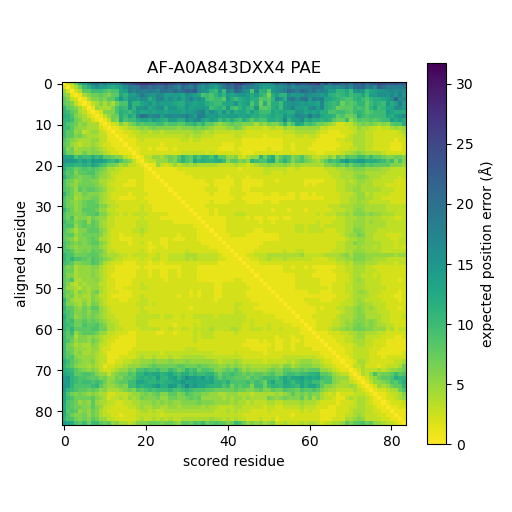 79 ? -2.955 8.326 -9.300 1.00 90.31 79 GLU A O 1
ATOM 625 N N . ARG A 1 80 ? -4.586 9.694 -8.551 1.00 94.25 80 ARG A N 1
ATOM 626 C CA . ARG A 1 80 ? -4.855 8.971 -7.313 1.00 94.25 80 ARG A CA 1
ATOM 627 C C . ARG A 1 80 ? -6.353 8.893 -7.050 1.00 94.25 80 ARG A C 1
ATOM 629 O O . ARG A 1 80 ? -7.006 9.919 -6.860 1.00 94.25 80 ARG A O 1
ATOM 636 N N . THR A 1 81 ? -6.841 7.670 -6.902 1.00 95.50 81 THR A N 1
ATOM 637 C CA . THR A 1 81 ? -8.257 7.359 -6.713 1.00 95.50 81 THR A CA 1
ATOM 638 C C . THR A 1 81 ? -8.467 6.719 -5.339 1.00 95.50 81 THR A C 1
ATOM 640 O O . THR A 1 81 ? -7.829 5.705 -5.047 1.00 95.50 81 THR A O 1
ATOM 643 N N . PRO A 1 82 ? -9.291 7.309 -4.448 1.00 96.00 82 PRO A N 1
ATOM 644 C CA . PRO A 1 82 ? -9.637 6.688 -3.171 1.00 96.00 82 PRO A CA 1
ATOM 645 C C . PRO A 1 82 ? -10.535 5.468 -3.392 1.00 96.00 82 PRO A C 1
ATOM 647 O O . PRO A 1 82 ? -11.420 5.504 -4.244 1.00 96.00 82 PRO A O 1
ATOM 650 N N . LEU A 1 83 ? -10.321 4.416 -2.601 1.00 94.06 83 LEU A N 1
ATOM 651 C CA . LEU A 1 83 ? -11.170 3.221 -2.611 1.00 94.06 83 LEU A CA 1
ATOM 652 C C . LEU A 1 83 ? -12.241 3.231 -1.508 1.00 94.06 83 LEU A C 1
ATOM 654 O O . LEU A 1 83 ? -13.224 2.512 -1.635 1.00 94.06 83 LEU A O 1
ATOM 658 N N . ASN A 1 84 ? -12.068 4.039 -0.451 1.00 89.81 84 ASN A N 1
ATOM 659 C CA . ASN A 1 84 ? -12.982 4.158 0.692 1.00 89.81 84 ASN A CA 1
ATOM 660 C C . ASN A 1 84 ? -12.943 5.541 1.371 1.00 89.81 84 ASN A C 1
ATOM 662 O O . ASN A 1 84 ? -12.031 6.350 1.066 1.00 89.81 84 ASN A O 1
#

Mean predicted aligned error: 4.76 Å

Sequence (84 aa):
TDYQAVTDDGTLVRGYVYGGDLDSIVSKLRELNVPDELFIKLENKVEVAPWVLEDIADDLGFKCYISEQYPTADGLEVERTPLN

pLDDT: mean 89.35, std 11.08, range [43.66, 97.12]